Protein AF-A0A3D4CRP2-F1 (afdb_monomer_lite)

Radius of gyration: 40.12 Å; chains: 1; bounding box: 46×83×117 Å

Foldseek 3Di:
DDDDDDPPPPPPPVVPPPPDPPPPDDPPDDDDDVVVVVVVVVVVVVLVVVLVVLVVVLVPDCLVVVLVVLVVLLVVLVVVLPDPVDDPVVSVVSVVVNVVSVVVSVVSVVVNVVVSVVSVVVSVVVVVVD

Sequence (130 aa):
MVIPGQRTCVLTIIACTLCSPLKAGKPALATIDMAKAFDAYHLTTLERKRVRDARETLKEDPRPESLKLLEIELDDLKVRIQNPIREEKQRQEDYRRFLVKHHEYSTLKREHARDNAEKLKLLNESMVVT

Structure (mmCIF, N/CA/C/O backbone):
data_AF-A0A3D4CRP2-F1
#
_entry.id   AF-A0A3D4CRP2-F1
#
loop_
_atom_site.group_PDB
_atom_site.id
_atom_site.type_symbol
_atom_site.label_atom_id
_atom_site.label_alt_id
_atom_site.label_comp_id
_atom_site.label_asym_id
_atom_site.label_entity_id
_atom_site.label_seq_id
_atom_site.pdbx_PDB_ins_code
_atom_site.Cartn_x
_atom_site.Cartn_y
_atom_site.Cartn_z
_atom_site.occupancy
_atom_site.B_iso_or_equiv
_atom_site.auth_seq_id
_atom_site.auth_comp_id
_atom_site.auth_asym_id
_atom_site.auth_atom_id
_atom_site.pdbx_PDB_model_num
ATOM 1 N N . MET A 1 1 ? 10.733 -72.470 -85.046 1.00 35.34 1 MET A N 1
ATOM 2 C CA . MET A 1 1 ? 12.044 -72.652 -84.388 1.00 35.34 1 MET A CA 1
ATOM 3 C C . MET A 1 1 ? 11.989 -71.952 -83.044 1.00 35.34 1 MET A C 1
ATOM 5 O O . MET A 1 1 ? 11.706 -70.764 -83.004 1.00 35.34 1 MET A O 1
ATOM 9 N N . VAL A 1 2 ? 12.145 -72.715 -81.963 1.00 39.47 2 VAL A N 1
ATOM 10 C CA . VAL A 1 2 ? 12.213 -72.218 -80.585 1.00 39.47 2 VAL A CA 1
ATOM 11 C C . VAL A 1 2 ? 13.666 -71.859 -80.298 1.00 39.47 2 VAL A C 1
ATOM 13 O O . VAL A 1 2 ? 14.528 -72.719 -80.452 1.00 39.47 2 VAL A O 1
ATOM 16 N N . ILE A 1 3 ? 13.926 -70.624 -79.865 1.00 40.47 3 ILE A N 1
ATOM 17 C CA . ILE A 1 3 ? 15.131 -70.272 -79.105 1.00 40.47 3 ILE A CA 1
ATOM 18 C C . ILE A 1 3 ? 14.673 -69.439 -77.893 1.00 40.47 3 ILE A C 1
ATOM 20 O O . ILE A 1 3 ? 13.887 -68.507 -78.073 1.00 40.47 3 ILE A O 1
ATOM 24 N N . PRO A 1 4 ? 15.066 -69.818 -76.664 1.00 44.50 4 PRO A N 1
ATOM 25 C CA . PRO A 1 4 ? 14.434 -69.376 -75.430 1.00 44.50 4 PRO A CA 1
ATOM 26 C C . PRO A 1 4 ? 15.206 -68.245 -74.740 1.00 44.50 4 PRO A C 1
ATOM 28 O O . PRO A 1 4 ? 16.411 -68.100 -74.908 1.00 44.50 4 PRO A O 1
ATOM 31 N N . GLY A 1 5 ? 14.515 -67.551 -73.836 1.00 40.91 5 GLY A N 1
ATOM 32 C CA . GLY A 1 5 ? 15.150 -66.970 -72.655 1.00 40.91 5 GLY A CA 1
ATOM 33 C C . GLY A 1 5 ? 15.369 -65.464 -72.691 1.00 40.91 5 GLY A C 1
ATOM 34 O O . GLY A 1 5 ? 16.364 -64.990 -73.209 1.00 40.91 5 GLY A O 1
ATOM 35 N N . GLN A 1 6 ? 14.491 -64.732 -72.006 1.00 42.94 6 GLN A N 1
ATOM 36 C CA . GLN A 1 6 ? 14.904 -63.816 -70.934 1.00 42.94 6 GLN A CA 1
ATOM 37 C C . GLN A 1 6 ? 13.659 -63.280 -70.225 1.00 42.94 6 GLN A C 1
ATOM 39 O O . GLN A 1 6 ? 13.178 -62.168 -70.425 1.00 42.94 6 GLN A O 1
ATOM 44 N N . ARG A 1 7 ? 13.111 -64.140 -69.363 1.00 46.88 7 ARG A N 1
ATOM 45 C CA . ARG A 1 7 ? 12.144 -63.779 -68.323 1.00 46.88 7 ARG A CA 1
ATOM 46 C C . ARG A 1 7 ? 12.853 -62.972 -67.228 1.00 46.88 7 ARG A C 1
ATOM 48 O O . ARG A 1 7 ? 13.033 -63.470 -66.127 1.00 46.88 7 ARG A O 1
ATOM 55 N N . THR A 1 8 ? 13.298 -61.758 -67.531 1.00 47.97 8 THR A N 1
ATOM 56 C CA . THR A 1 8 ? 13.915 -60.852 -66.539 1.00 47.97 8 THR A CA 1
ATOM 57 C C . THR A 1 8 ? 13.599 -59.376 -66.795 1.00 47.97 8 THR A C 1
ATOM 59 O O . THR A 1 8 ? 14.182 -58.506 -66.160 1.00 47.97 8 THR A O 1
ATOM 62 N N . CYS A 1 9 ? 12.653 -59.062 -67.684 1.00 43.69 9 CYS A N 1
ATOM 63 C CA . CYS A 1 9 ? 12.409 -57.681 -68.118 1.00 43.69 9 CYS A CA 1
ATOM 64 C C . CYS A 1 9 ? 11.277 -56.940 -67.373 1.00 43.69 9 CYS A C 1
ATOM 66 O O . CYS A 1 9 ? 10.910 -55.844 -67.773 1.00 43.69 9 CYS A O 1
ATOM 68 N N . VAL A 1 10 ? 10.697 -57.501 -66.302 1.00 47.53 10 VAL A N 1
ATOM 69 C CA . VAL A 1 10 ? 9.487 -56.910 -65.676 1.00 47.53 10 VAL A CA 1
ATOM 70 C C . VAL A 1 10 ? 9.699 -56.417 -64.235 1.00 47.53 10 VAL A C 1
ATOM 72 O O . VAL A 1 10 ? 8.866 -55.688 -63.712 1.00 47.53 10 VAL A O 1
ATOM 75 N N . LEU A 1 11 ? 10.834 -56.712 -63.589 1.00 44.59 11 LEU A N 1
ATOM 76 C CA . LEU A 1 11 ? 11.052 -56.342 -62.177 1.00 44.59 11 LEU A CA 1
ATOM 77 C C . LEU A 1 11 ? 11.887 -55.073 -61.941 1.00 44.59 11 LEU A C 1
ATOM 79 O O . LEU A 1 11 ? 11.980 -54.613 -60.808 1.00 44.59 11 LEU A O 1
ATOM 83 N N . THR A 1 12 ? 12.439 -54.449 -62.980 1.00 44.50 12 THR A N 1
ATOM 84 C CA . THR A 1 12 ? 13.278 -53.239 -62.855 1.00 44.50 12 THR A CA 1
ATOM 85 C C . THR A 1 12 ? 12.549 -51.921 -63.125 1.00 44.50 12 THR A C 1
ATOM 87 O O . THR A 1 12 ? 13.174 -50.868 -63.073 1.00 44.50 12 THR A O 1
ATOM 90 N N . ILE A 1 13 ? 11.235 -51.939 -63.376 1.00 47.81 13 ILE A N 1
ATOM 91 C CA . ILE A 1 13 ? 10.478 -50.721 -63.730 1.00 47.81 13 ILE A CA 1
ATOM 92 C C . ILE A 1 13 ? 9.796 -50.070 -62.506 1.00 47.81 13 ILE A C 1
ATOM 94 O O . ILE A 1 13 ? 9.507 -48.879 -62.525 1.00 47.81 13 ILE A O 1
ATOM 98 N N . ILE A 1 14 ? 9.622 -50.786 -61.387 1.00 50.50 14 ILE A N 1
ATOM 99 C CA . ILE A 1 14 ? 8.889 -50.263 -60.210 1.00 50.50 14 ILE A CA 1
ATOM 100 C C . ILE A 1 14 ? 9.801 -49.521 -59.206 1.00 50.50 14 ILE A C 1
ATOM 102 O O . ILE A 1 14 ? 9.318 -48.792 -58.346 1.00 50.50 14 ILE A O 1
ATOM 106 N N . ALA A 1 15 ? 11.128 -49.601 -59.340 1.00 48.50 15 ALA A N 1
ATOM 107 C CA . ALA A 1 15 ? 12.051 -48.877 -58.453 1.00 48.50 15 ALA A CA 1
ATOM 108 C C . ALA A 1 15 ? 12.329 -47.417 -58.880 1.00 48.50 15 ALA A C 1
ATOM 110 O O . ALA A 1 15 ? 13.032 -46.699 -58.174 1.00 48.50 15 ALA A O 1
ATOM 111 N N . CYS A 1 16 ? 11.792 -46.957 -60.018 1.00 46.78 16 CYS A N 1
ATOM 112 C CA . CYS A 1 16 ? 12.134 -45.652 -60.606 1.00 46.78 16 CYS A CA 1
ATOM 113 C C . CYS A 1 16 ? 11.041 -44.571 -60.509 1.00 46.78 16 CYS A C 1
ATOM 115 O O . CYS A 1 16 ? 11.213 -43.498 -61.078 1.00 46.78 16 CYS A O 1
ATOM 117 N N . THR A 1 17 ? 9.936 -44.791 -59.786 1.00 46.22 17 THR A N 1
ATOM 118 C CA . THR A 1 17 ? 8.824 -43.814 -59.715 1.00 46.22 17 THR A CA 1
ATOM 119 C C . THR A 1 17 ? 8.679 -43.080 -58.378 1.00 46.22 17 THR A C 1
ATOM 121 O O . THR A 1 17 ? 7.699 -42.366 -58.196 1.00 46.22 17 THR A O 1
ATOM 124 N N . LEU A 1 18 ? 9.632 -43.199 -57.444 1.00 47.59 18 LEU A N 1
ATOM 125 C CA . LEU A 1 18 ? 9.565 -42.495 -56.147 1.00 47.59 18 LEU A CA 1
ATOM 126 C C . LEU A 1 18 ? 10.759 -41.587 -55.832 1.00 47.59 18 LEU A C 1
ATOM 128 O O . LEU A 1 18 ? 10.817 -41.022 -54.744 1.00 47.59 18 LEU A O 1
ATOM 132 N N . CYS A 1 19 ? 11.677 -41.370 -56.773 1.00 44.25 19 CYS A N 1
ATOM 133 C CA . CYS A 1 19 ? 12.733 -40.378 -56.588 1.00 44.25 19 CYS A CA 1
ATOM 134 C C . CYS A 1 19 ? 12.375 -39.089 -57.333 1.00 44.25 19 CYS A C 1
ATOM 136 O O . CYS A 1 19 ? 12.976 -38.746 -58.349 1.00 44.25 19 CYS A O 1
ATOM 138 N N . SER A 1 20 ? 11.376 -38.361 -56.829 1.00 51.03 20 SER A N 1
ATOM 139 C CA . SER A 1 20 ? 11.274 -36.936 -57.145 1.00 51.03 20 SER A CA 1
ATOM 140 C C . SER A 1 20 ? 12.588 -36.285 -56.704 1.00 51.03 20 SER A C 1
ATOM 142 O O . SER A 1 20 ? 12.943 -36.424 -55.530 1.00 51.03 20 SER A O 1
ATOM 144 N N . PRO A 1 21 ? 13.336 -35.583 -57.576 1.00 51.88 21 PRO A N 1
ATOM 145 C CA . PRO A 1 21 ? 14.424 -34.758 -57.094 1.00 51.88 21 PRO A CA 1
ATOM 146 C C . PRO A 1 21 ? 13.774 -33.697 -56.213 1.00 51.88 21 PRO A C 1
ATOM 148 O O . PRO A 1 21 ? 13.014 -32.853 -56.696 1.00 51.88 21 PRO A O 1
ATOM 151 N N . LEU A 1 22 ? 14.031 -33.760 -54.907 1.00 49.88 22 LEU A N 1
ATOM 152 C CA . LEU A 1 22 ? 13.774 -32.635 -54.030 1.00 49.88 22 LEU A CA 1
ATOM 153 C C . LEU A 1 22 ? 14.590 -31.490 -54.640 1.00 49.88 22 LEU A C 1
ATOM 155 O O . LEU A 1 22 ? 15.817 -31.478 -54.539 1.00 49.88 22 LEU A O 1
ATOM 159 N N . LYS A 1 23 ? 13.942 -30.576 -55.372 1.00 54.62 23 LYS A N 1
ATOM 160 C CA . LYS A 1 23 ? 14.562 -29.306 -55.743 1.00 54.62 23 LYS A CA 1
ATOM 161 C C . LYS A 1 23 ? 14.919 -28.667 -54.411 1.00 54.62 23 LYS A C 1
ATOM 163 O O . LYS A 1 23 ? 14.047 -28.113 -53.748 1.00 54.62 23 LYS A O 1
ATOM 168 N N . ALA A 1 24 ? 16.177 -28.800 -54.004 1.00 56.25 24 ALA A N 1
ATOM 169 C CA . ALA A 1 24 ? 16.747 -28.021 -52.929 1.00 56.25 24 ALA A CA 1
ATOM 170 C C . ALA A 1 24 ? 16.655 -26.564 -53.389 1.00 56.25 24 ALA A C 1
ATOM 172 O O . ALA A 1 24 ? 17.512 -26.061 -54.116 1.00 56.25 24 ALA A O 1
ATOM 173 N N . GLY A 1 25 ? 15.532 -25.915 -53.065 1.00 63.41 25 GLY A N 1
ATOM 174 C CA . GLY A 1 25 ? 15.415 -24.472 -53.149 1.00 63.41 25 GLY A CA 1
ATOM 175 C C . GLY A 1 25 ? 16.613 -23.897 -52.411 1.00 63.41 25 GLY A C 1
ATOM 176 O O . GLY A 1 25 ? 16.984 -24.416 -51.357 1.00 63.41 25 GLY A O 1
ATOM 177 N N . LYS A 1 26 ? 17.268 -22.897 -53.014 1.00 65.12 26 LYS A N 1
ATOM 178 C CA . LYS A 1 26 ? 18.438 -22.226 -52.433 1.00 65.12 26 LYS A CA 1
ATOM 179 C C . LYS A 1 26 ? 18.174 -22.018 -50.936 1.00 65.12 26 LYS A C 1
ATOM 181 O O . LYS A 1 26 ? 17.103 -21.489 -50.625 1.00 65.12 26 LYS A O 1
ATOM 186 N N . PRO A 1 27 ? 19.067 -22.448 -50.024 1.00 63.91 27 PRO A N 1
ATOM 187 C CA . PRO A 1 27 ? 18.837 -22.231 -48.606 1.00 63.91 27 PRO A CA 1
ATOM 188 C C . PRO A 1 27 ? 18.612 -20.733 -48.407 1.00 63.91 27 PRO A C 1
ATOM 190 O O . PRO A 1 27 ? 19.425 -19.918 -48.850 1.00 63.91 27 PRO A O 1
ATOM 193 N N . ALA A 1 28 ? 17.475 -20.365 -47.819 1.00 66.81 28 ALA A N 1
ATOM 194 C CA . ALA A 1 28 ? 17.200 -18.989 -47.443 1.00 66.81 28 ALA A CA 1
ATOM 195 C C . ALA A 1 28 ? 18.123 -18.647 -46.266 1.00 66.81 28 ALA A C 1
ATOM 197 O O . ALA A 1 28 ? 17.763 -18.804 -45.103 1.00 66.81 28 ALA A O 1
ATOM 198 N N . LEU A 1 29 ? 19.365 -18.279 -46.578 1.00 67.50 29 LEU A N 1
ATOM 199 C CA . LEU A 1 29 ? 20.348 -17.850 -45.596 1.00 67.50 29 LEU A CA 1
ATOM 200 C C . LEU A 1 29 ? 19.993 -16.420 -45.186 1.00 67.50 29 LEU A C 1
ATOM 202 O O . LEU A 1 29 ? 20.225 -15.475 -45.936 1.00 67.50 29 LEU A O 1
ATOM 206 N N . ALA A 1 30 ? 19.396 -16.268 -44.006 1.00 78.75 30 ALA A N 1
ATOM 207 C CA . ALA A 1 30 ? 19.252 -14.966 -43.375 1.00 78.75 30 ALA A CA 1
ATOM 208 C C . ALA A 1 30 ? 20.606 -14.558 -42.775 1.00 78.75 30 ALA A C 1
ATOM 210 O O . ALA A 1 30 ? 21.156 -15.263 -41.930 1.00 78.75 30 ALA A O 1
ATOM 211 N N . THR A 1 31 ? 21.157 -13.427 -43.209 1.00 82.31 31 THR A N 1
ATOM 212 C CA . THR A 1 31 ? 22.320 -12.811 -42.560 1.00 82.31 31 THR A CA 1
ATOM 213 C C . THR A 1 31 ? 21.846 -12.015 -41.351 1.00 82.31 31 THR A C 1
ATOM 215 O O . THR A 1 31 ? 21.087 -11.058 -41.502 1.00 82.31 31 THR A O 1
ATOM 218 N N . ILE A 1 32 ? 22.285 -12.408 -40.156 1.00 82.00 32 ILE A N 1
ATOM 219 C CA . ILE A 1 32 ? 22.038 -11.661 -38.919 1.00 82.00 32 ILE A CA 1
ATOM 220 C C . ILE A 1 32 ? 23.243 -10.757 -38.667 1.00 82.00 32 ILE A C 1
ATOM 222 O O . ILE A 1 32 ? 24.378 -11.231 -38.620 1.00 82.00 32 ILE A O 1
ATOM 226 N N . ASP A 1 33 ? 22.990 -9.463 -38.489 1.00 89.38 33 ASP A N 1
ATOM 227 C CA . ASP A 1 33 ? 23.997 -8.524 -38.004 1.00 89.38 33 ASP A CA 1
ATOM 228 C C . ASP A 1 33 ? 24.190 -8.731 -36.496 1.00 89.38 33 ASP A C 1
ATOM 230 O O . ASP A 1 33 ? 23.340 -8.364 -35.680 1.00 89.38 33 ASP A O 1
ATOM 234 N N . MET A 1 34 ? 25.307 -9.363 -36.136 1.00 88.38 34 MET A N 1
ATOM 235 C CA . MET A 1 34 ? 25.621 -9.703 -34.750 1.00 88.38 34 MET A CA 1
ATOM 236 C C . MET A 1 34 ? 25.883 -8.469 -33.881 1.00 88.38 34 MET A C 1
ATOM 238 O O . MET A 1 34 ? 25.560 -8.508 -32.696 1.00 88.38 34 MET A O 1
ATOM 242 N N . ALA A 1 35 ? 26.412 -7.375 -34.441 1.00 83.62 35 ALA A N 1
ATOM 243 C CA . ALA A 1 35 ? 26.634 -6.142 -33.685 1.00 83.62 35 ALA A CA 1
ATOM 244 C C . ALA A 1 35 ? 25.288 -5.516 -33.309 1.00 83.62 35 ALA A C 1
ATOM 246 O O . ALA A 1 35 ? 25.012 -5.274 -32.135 1.00 83.62 35 ALA A O 1
ATOM 247 N N . LYS A 1 36 ? 24.384 -5.404 -34.288 1.00 84.38 36 LYS A N 1
ATOM 248 C CA . LYS A 1 36 ? 23.025 -4.903 -34.057 1.00 84.38 36 LYS A CA 1
ATOM 249 C C . LYS A 1 36 ? 22.226 -5.789 -33.093 1.00 84.38 36 LYS A C 1
ATOM 251 O O . LYS A 1 36 ? 21.474 -5.275 -32.266 1.00 84.38 36 LYS A O 1
ATOM 256 N N . ALA A 1 37 ? 22.383 -7.111 -33.177 1.00 83.12 37 ALA A N 1
ATOM 257 C CA . ALA A 1 37 ? 21.745 -8.045 -32.250 1.00 83.12 37 ALA A CA 1
ATOM 258 C C . ALA A 1 37 ? 22.286 -7.902 -30.815 1.00 83.12 37 ALA A C 1
ATOM 260 O O . ALA A 1 37 ? 21.510 -7.945 -29.859 1.00 83.12 37 ALA A O 1
ATOM 261 N N . PHE A 1 38 ? 23.597 -7.700 -30.659 1.00 79.56 38 PHE A N 1
ATOM 262 C CA . PHE A 1 38 ? 24.231 -7.487 -29.360 1.00 79.56 38 PHE A CA 1
ATOM 263 C C . PHE A 1 38 ? 23.806 -6.164 -28.715 1.00 79.56 38 PHE A C 1
ATOM 265 O O . PHE A 1 38 ? 23.454 -6.155 -27.533 1.00 79.56 38 PHE A O 1
ATOM 272 N N . ASP A 1 39 ? 23.762 -5.077 -29.489 1.00 78.75 39 ASP A N 1
ATOM 273 C CA . ASP A 1 39 ? 23.308 -3.767 -29.015 1.00 78.75 39 ASP A CA 1
ATOM 274 C C . ASP A 1 39 ? 21.842 -3.822 -28.567 1.00 78.75 39 ASP A C 1
ATOM 276 O O . ASP A 1 39 ? 21.504 -3.379 -27.467 1.00 78.75 39 ASP A O 1
ATOM 280 N N . ALA A 1 40 ? 20.972 -4.460 -29.359 1.00 76.69 40 ALA A N 1
ATOM 281 C CA . ALA A 1 40 ? 19.576 -4.685 -28.985 1.00 76.69 40 ALA A CA 1
ATOM 282 C C . ALA A 1 40 ? 19.448 -5.538 -27.707 1.00 76.69 40 ALA A C 1
ATOM 284 O O . ALA A 1 40 ? 18.626 -5.251 -26.832 1.00 76.69 40 ALA A O 1
ATOM 285 N N . TYR A 1 41 ? 20.281 -6.570 -27.549 1.00 79.31 41 TYR A N 1
ATOM 286 C CA . TYR A 1 41 ? 20.312 -7.383 -26.333 1.00 79.31 41 TYR A CA 1
ATOM 287 C C . TYR A 1 41 ? 20.766 -6.583 -25.098 1.00 79.31 41 TYR A C 1
ATOM 289 O O . TYR A 1 41 ? 20.167 -6.694 -24.026 1.00 79.31 41 TYR A O 1
ATOM 297 N N . HIS A 1 42 ? 21.799 -5.748 -25.223 1.00 73.69 42 HIS A N 1
ATOM 298 C CA . HIS A 1 42 ? 22.279 -4.922 -24.112 1.00 73.69 42 HIS A CA 1
ATOM 299 C C . HIS A 1 42 ? 21.258 -3.862 -23.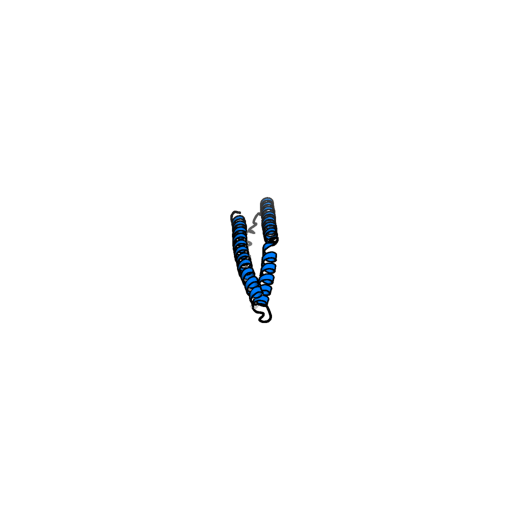705 1.00 73.69 42 HIS A C 1
ATOM 301 O O . HIS A 1 42 ? 20.966 -3.735 -22.515 1.00 73.69 42 HIS A O 1
ATOM 307 N N . LEU A 1 43 ? 20.658 -3.167 -24.676 1.00 73.00 43 LEU A N 1
ATOM 308 C CA . LEU A 1 43 ? 19.580 -2.211 -24.423 1.00 73.00 43 LEU A CA 1
ATOM 309 C C . LEU A 1 43 ? 18.414 -2.891 -23.694 1.00 73.00 43 LEU A C 1
ATOM 311 O O . LEU A 1 43 ? 18.010 -2.439 -22.627 1.00 73.00 43 LEU A O 1
ATOM 315 N N . THR A 1 44 ? 17.948 -4.047 -24.176 1.00 80.00 44 THR A N 1
ATOM 316 C CA . THR A 1 44 ? 16.851 -4.782 -23.518 1.00 80.00 44 THR A CA 1
ATOM 317 C C . THR A 1 44 ? 17.211 -5.280 -22.116 1.00 80.00 44 THR A C 1
ATOM 319 O O . THR A 1 44 ? 16.356 -5.288 -21.230 1.00 80.00 44 THR A O 1
ATOM 322 N N . THR A 1 45 ? 18.463 -5.668 -21.869 1.00 83.38 45 THR A N 1
ATOM 323 C CA . THR A 1 45 ? 18.920 -6.098 -20.537 1.00 83.38 45 THR A CA 1
ATOM 324 C C . THR A 1 45 ? 18.979 -4.925 -19.555 1.00 83.38 45 THR A C 1
ATOM 326 O O . THR A 1 45 ? 18.545 -5.061 -18.408 1.00 83.38 45 THR A O 1
ATOM 329 N N . LEU A 1 46 ? 19.471 -3.765 -20.002 1.00 83.00 46 LEU A N 1
ATOM 330 C CA . LEU A 1 46 ? 19.512 -2.540 -19.204 1.00 83.00 46 LEU A CA 1
ATOM 331 C C . LEU A 1 46 ? 18.105 -2.029 -18.882 1.00 83.00 46 LEU A C 1
ATOM 333 O O . LEU A 1 46 ? 17.839 -1.722 -17.722 1.00 83.00 46 LEU A O 1
ATOM 337 N N . GLU A 1 47 ? 17.189 -2.019 -19.852 1.00 80.94 47 GLU A N 1
ATOM 338 C CA . GLU A 1 47 ? 15.796 -1.624 -19.612 1.00 80.94 47 GLU A CA 1
ATOM 339 C C . GLU A 1 47 ? 15.088 -2.579 -18.645 1.00 80.94 47 GLU A C 1
ATOM 341 O O . GLU A 1 47 ? 14.439 -2.146 -17.693 1.00 80.94 47 GLU A O 1
ATOM 346 N N . ARG A 1 48 ? 15.289 -3.897 -18.787 1.00 81.75 48 ARG A N 1
ATOM 347 C CA . ARG A 1 48 ? 14.762 -4.876 -17.820 1.00 81.75 48 ARG A CA 1
ATOM 348 C C . ARG A 1 48 ? 15.304 -4.649 -16.413 1.00 81.75 48 ARG A C 1
ATOM 350 O O . ARG A 1 48 ? 14.551 -4.786 -15.449 1.00 81.75 48 ARG A O 1
ATOM 357 N N . LYS A 1 49 ? 16.593 -4.314 -16.285 1.00 88.69 49 LYS A N 1
ATOM 358 C CA . LYS A 1 49 ? 17.199 -3.968 -14.996 1.00 88.69 49 LYS A CA 1
ATOM 359 C C . LYS A 1 49 ? 16.558 -2.706 -14.417 1.00 88.69 49 LYS A C 1
ATOM 361 O O . LYS A 1 49 ? 16.101 -2.758 -13.285 1.00 88.69 49 LYS A O 1
ATOM 366 N N . ARG A 1 50 ? 16.427 -1.632 -15.201 1.00 85.44 50 ARG A N 1
ATOM 367 C CA . ARG A 1 50 ? 15.768 -0.382 -14.776 1.00 85.44 50 ARG A CA 1
ATOM 368 C C . ARG A 1 50 ? 14.346 -0.622 -14.277 1.00 85.44 50 ARG A C 1
ATOM 370 O O . ARG A 1 50 ? 13.994 -0.156 -13.200 1.00 85.44 50 ARG A O 1
ATOM 377 N N . VAL A 1 51 ? 13.551 -1.397 -15.015 1.00 84.75 51 VAL A N 1
ATOM 378 C CA . VAL A 1 51 ? 12.179 -1.744 -14.615 1.00 84.75 51 VAL A CA 1
ATOM 379 C C . VAL A 1 51 ? 12.163 -2.570 -13.331 1.00 84.75 51 VAL A C 1
ATOM 381 O O . VAL A 1 51 ? 11.311 -2.346 -12.473 1.00 84.75 51 VAL A O 1
ATOM 384 N N . ARG A 1 52 ? 13.080 -3.532 -13.175 1.00 87.94 52 ARG A N 1
ATOM 385 C CA . ARG A 1 52 ? 13.172 -4.331 -11.947 1.00 87.94 52 ARG A CA 1
ATOM 386 C C . ARG A 1 52 ? 13.528 -3.458 -10.746 1.00 87.94 52 ARG A C 1
ATOM 388 O O . ARG A 1 52 ? 12.807 -3.512 -9.758 1.00 87.94 52 ARG A O 1
ATOM 395 N N . ASP A 1 53 ? 14.562 -2.635 -10.863 1.00 90.50 53 ASP A N 1
ATOM 396 C CA . ASP A 1 53 ? 15.029 -1.758 -9.789 1.00 90.50 53 ASP A CA 1
ATOM 397 C C . ASP A 1 53 ? 13.919 -0.736 -9.421 1.00 90.50 53 ASP A C 1
ATOM 399 O O . ASP A 1 53 ? 13.604 -0.522 -8.250 1.00 90.50 53 ASP A O 1
ATOM 403 N N . ALA A 1 54 ? 13.197 -0.198 -10.414 1.00 85.31 54 ALA A N 1
ATOM 404 C CA . ALA A 1 54 ? 12.022 0.647 -10.186 1.00 85.31 54 ALA A CA 1
ATOM 405 C C . ALA A 1 54 ? 10.868 -0.104 -9.491 1.00 85.31 54 ALA A C 1
ATOM 407 O O . ALA A 1 54 ? 10.183 0.458 -8.645 1.00 85.31 54 ALA A O 1
ATOM 408 N N . ARG A 1 55 ? 10.647 -1.390 -9.784 1.00 86.19 55 ARG A N 1
ATOM 409 C CA . ARG A 1 55 ? 9.651 -2.205 -9.061 1.00 86.19 55 ARG A CA 1
ATOM 410 C C . ARG A 1 55 ? 10.079 -2.544 -7.639 1.00 86.19 55 ARG A C 1
ATOM 412 O O . ARG A 1 55 ? 9.212 -2.708 -6.786 1.00 86.19 55 ARG A O 1
ATOM 419 N N . GLU A 1 56 ? 11.373 -2.688 -7.384 1.00 89.38 56 GLU A N 1
ATOM 420 C CA . GLU A 1 56 ? 11.904 -2.921 -6.039 1.00 89.38 56 GLU A CA 1
ATOM 421 C C . GLU A 1 56 ? 11.703 -1.689 -5.158 1.00 89.38 56 GLU A C 1
ATOM 423 O O . GLU A 1 56 ? 11.122 -1.818 -4.085 1.00 89.38 56 GLU A O 1
ATOM 428 N N . THR A 1 57 ? 11.999 -0.490 -5.664 1.00 85.75 57 THR A N 1
ATOM 429 C CA . THR A 1 57 ? 11.727 0.762 -4.927 1.00 85.75 57 THR A CA 1
ATOM 430 C C . THR A 1 57 ? 10.240 0.976 -4.608 1.00 85.75 57 THR A C 1
ATOM 432 O O . THR A 1 57 ? 9.906 1.567 -3.584 1.00 85.75 57 THR A O 1
ATOM 435 N N . LEU A 1 58 ? 9.313 0.451 -5.423 1.00 83.69 58 LEU A N 1
ATOM 436 C CA . LEU A 1 58 ? 7.877 0.459 -5.092 1.00 83.69 58 LEU A CA 1
ATOM 437 C C . LEU A 1 58 ? 7.515 -0.444 -3.910 1.00 83.69 58 LEU A C 1
ATOM 439 O O . LEU A 1 58 ? 6.521 -0.183 -3.234 1.00 83.69 58 LEU A O 1
ATOM 443 N N . LYS A 1 59 ? 8.289 -1.504 -3.662 1.00 83.56 59 LYS A N 1
ATOM 444 C CA . LYS A 1 59 ? 8.056 -2.435 -2.549 1.00 83.56 59 LYS A CA 1
ATOM 445 C C . LYS A 1 59 ? 8.595 -1.922 -1.218 1.00 83.56 59 LYS A C 1
ATOM 447 O O . LYS A 1 59 ? 8.145 -2.401 -0.186 1.00 83.56 59 LYS A O 1
ATOM 452 N N . GLU A 1 60 ? 9.518 -0.966 -1.239 1.00 87.56 60 GLU A N 1
ATOM 453 C CA . GLU A 1 60 ? 10.139 -0.373 -0.044 1.00 87.56 60 GLU A CA 1
ATOM 454 C C . GLU A 1 60 ? 9.251 0.675 0.655 1.00 87.56 60 GLU A C 1
ATOM 456 O O . GLU A 1 60 ? 9.679 1.340 1.594 1.00 87.56 60 GLU A O 1
ATOM 461 N N . ASP A 1 61 ? 8.004 0.845 0.212 1.00 86.38 61 ASP A N 1
ATOM 462 C CA . ASP A 1 61 ? 7.055 1.766 0.830 1.00 86.38 61 ASP A CA 1
ATOM 463 C C . ASP A 1 61 ? 6.687 1.310 2.263 1.00 86.38 61 ASP A C 1
ATOM 465 O O . ASP A 1 61 ? 6.171 0.203 2.419 1.00 86.38 61 ASP A O 1
ATOM 469 N N . PRO A 1 62 ? 6.883 2.140 3.310 1.00 90.00 62 PRO A N 1
ATOM 470 C CA . PRO A 1 62 ? 6.558 1.782 4.698 1.00 90.00 62 PRO A CA 1
ATOM 471 C C . PRO A 1 62 ? 5.061 1.914 5.037 1.00 90.00 62 PRO A C 1
ATOM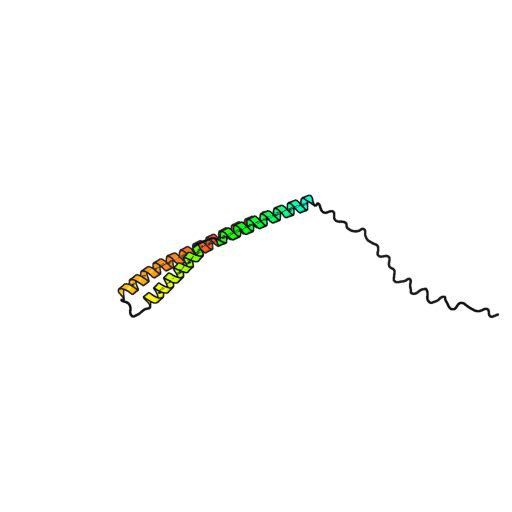 473 O O . PRO A 1 62 ? 4.594 1.453 6.085 1.00 90.00 62 PRO A O 1
ATOM 476 N N . ARG A 1 63 ? 4.264 2.561 4.177 1.00 91.12 63 ARG A N 1
ATOM 477 C CA . ARG A 1 63 ? 2.841 2.840 4.441 1.00 91.12 63 ARG A CA 1
ATOM 478 C C . ARG A 1 63 ? 1.969 1.590 4.632 1.00 91.12 63 ARG A C 1
ATOM 480 O O . ARG A 1 63 ? 1.087 1.647 5.488 1.00 91.12 63 ARG A O 1
ATOM 487 N N . PRO A 1 64 ? 2.180 0.459 3.930 1.00 92.88 64 PRO A N 1
ATOM 488 C CA . PRO A 1 64 ? 1.465 -0.787 4.200 1.00 92.88 64 PRO A CA 1
ATOM 489 C C . PRO A 1 64 ? 1.647 -1.297 5.634 1.00 92.88 64 PRO A C 1
ATOM 491 O O . PRO A 1 64 ? 0.698 -1.818 6.215 1.00 92.88 64 PRO A O 1
ATOM 494 N N . GLU A 1 65 ? 2.833 -1.141 6.226 1.00 93.75 65 GLU A N 1
ATOM 495 C CA . GLU A 1 65 ? 3.073 -1.524 7.623 1.00 93.75 65 GLU A CA 1
ATOM 496 C C . GLU A 1 65 ? 2.328 -0.592 8.577 1.00 93.75 65 GLU A C 1
ATOM 498 O O . GLU A 1 65 ? 1.638 -1.051 9.485 1.00 93.75 65 GLU A O 1
ATOM 503 N N . SER A 1 66 ? 2.372 0.714 8.306 1.00 94.75 66 SER A N 1
ATOM 504 C CA . SER A 1 66 ? 1.623 1.713 9.079 1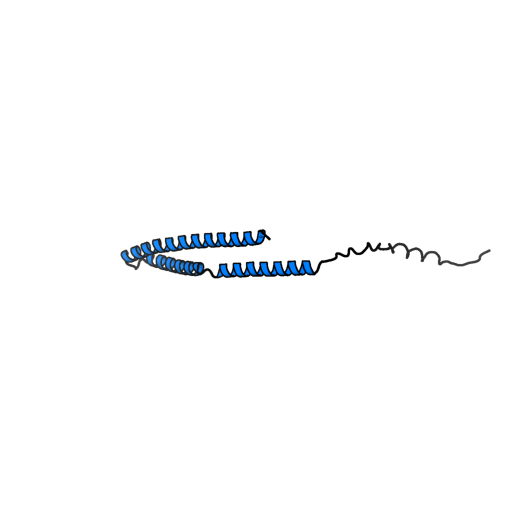.00 94.75 66 SER A CA 1
ATOM 505 C C . SER A 1 66 ? 0.108 1.478 9.018 1.00 94.75 66 SER A C 1
ATOM 507 O O . SER A 1 66 ? -0.576 1.593 10.032 1.00 94.75 66 SER A O 1
ATOM 509 N N . LEU A 1 67 ? -0.424 1.087 7.854 1.00 96.50 67 LEU A N 1
ATOM 510 C CA . LEU A 1 67 ? -1.833 0.719 7.690 1.00 96.50 67 LEU A CA 1
ATOM 511 C C . LEU A 1 67 ? -2.213 -0.512 8.520 1.00 96.50 67 LEU A C 1
ATOM 513 O O . LEU A 1 67 ? -3.276 -0.502 9.133 1.00 96.50 67 LEU A O 1
ATOM 517 N N . LYS A 1 68 ? -1.350 -1.534 8.580 1.00 96.69 68 LYS A N 1
ATOM 518 C CA . LYS A 1 68 ? -1.573 -2.717 9.429 1.00 96.69 68 LYS A CA 1
ATOM 519 C C . LYS A 1 68 ? -1.584 -2.356 10.913 1.00 96.69 68 LYS A C 1
ATOM 521 O O . LYS A 1 68 ? -2.432 -2.843 11.651 1.00 96.69 68 LYS A O 1
ATOM 526 N N . LEU A 1 69 ? -0.669 -1.493 11.355 1.00 97.00 69 LEU A N 1
ATOM 527 C CA . LEU A 1 69 ? -0.635 -1.031 12.747 1.00 97.00 69 LEU A CA 1
ATOM 528 C C . LEU A 1 69 ? -1.897 -0.237 13.113 1.00 97.00 69 LEU A C 1
ATOM 530 O O . LEU A 1 69 ? -2.469 -0.455 14.179 1.00 97.00 69 LEU A O 1
ATOM 534 N N . LEU A 1 70 ? -2.360 0.639 12.217 1.00 97.00 70 LEU A N 1
ATOM 535 C CA . LEU A 1 70 ? -3.615 1.374 12.394 1.00 97.00 70 LEU A CA 1
ATOM 536 C C . LEU A 1 70 ? -4.833 0.444 12.434 1.00 97.00 70 LEU A C 1
ATOM 538 O O . LEU A 1 70 ? -5.749 0.681 13.214 1.00 97.00 70 LEU A O 1
ATOM 542 N N . GLU A 1 71 ? -4.852 -0.608 11.616 1.00 97.44 71 GLU A N 1
ATOM 543 C CA . GLU A 1 71 ? -5.920 -1.613 11.617 1.00 97.44 71 GLU A CA 1
ATOM 544 C C . GLU A 1 71 ? -5.998 -2.349 12.962 1.00 97.44 71 GLU A C 1
ATOM 546 O O . GLU A 1 71 ? -7.075 -2.427 13.550 1.00 97.44 71 GLU A O 1
ATOM 551 N N . ILE A 1 72 ? -4.851 -2.762 13.513 1.00 98.06 72 ILE A N 1
ATOM 552 C CA . ILE A 1 72 ? -4.771 -3.359 14.855 1.00 98.06 72 ILE A CA 1
ATOM 553 C C . ILE A 1 72 ? -5.276 -2.375 15.924 1.00 98.06 72 ILE A C 1
ATOM 555 O O . ILE A 1 72 ? -6.085 -2.747 16.773 1.00 98.06 72 ILE A O 1
ATOM 559 N N . GLU A 1 73 ? -4.852 -1.105 15.879 1.00 97.31 73 GLU A N 1
ATOM 560 C CA . GLU A 1 73 ? -5.308 -0.095 16.847 1.00 97.31 73 GLU A CA 1
ATOM 561 C C . GLU A 1 73 ? -6.831 0.122 16.777 1.00 97.31 73 GLU A C 1
ATOM 563 O O . GLU A 1 73 ? -7.490 0.280 17.811 1.00 97.31 73 GLU A O 1
ATOM 568 N N . LEU A 1 74 ? -7.402 0.117 15.570 1.00 98.06 74 LEU A N 1
ATOM 569 C CA . LEU A 1 74 ? -8.841 0.254 15.356 1.00 98.06 74 LEU A CA 1
ATOM 570 C C . LEU A 1 74 ? -9.625 -0.934 15.907 1.00 98.06 74 LEU A C 1
ATOM 572 O O . LEU A 1 74 ? -10.657 -0.721 16.551 1.00 98.06 74 LEU A O 1
ATOM 576 N N . ASP A 1 75 ? -9.139 -2.154 15.696 1.00 97.75 75 ASP A N 1
ATOM 577 C CA . ASP A 1 75 ? -9.760 -3.361 16.236 1.00 97.75 75 ASP A CA 1
ATOM 578 C C . ASP A 1 75 ? -9.710 -3.374 17.770 1.00 97.75 75 ASP A C 1
ATOM 580 O O . ASP A 1 75 ? -10.736 -3.600 18.419 1.00 97.75 75 ASP A O 1
ATOM 584 N N . ASP A 1 76 ? -8.577 -3.003 18.367 1.00 97.50 76 ASP A N 1
ATOM 585 C CA . ASP A 1 76 ? -8.444 -2.868 19.821 1.00 97.50 76 ASP A CA 1
ATOM 586 C C . ASP A 1 76 ? -9.411 -1.822 20.395 1.00 97.50 76 ASP A C 1
ATOM 588 O O . ASP A 1 76 ? -10.048 -2.033 21.434 1.00 97.50 76 ASP A O 1
ATOM 592 N N . LEU A 1 77 ? -9.536 -0.661 19.741 1.00 96.94 77 LEU A N 1
ATOM 593 C CA . LEU A 1 77 ? -10.496 0.372 20.138 1.00 96.94 77 LEU A CA 1
ATOM 594 C C . LEU A 1 77 ? -11.933 -0.135 20.018 1.00 96.94 77 LEU A C 1
ATOM 596 O O . LEU A 1 77 ? -12.728 0.068 20.934 1.00 96.94 77 LEU A O 1
ATOM 600 N N . LYS A 1 78 ? -12.263 -0.851 18.944 1.00 96.69 78 LYS A N 1
ATOM 601 C CA . LYS A 1 78 ? -13.591 -1.435 18.738 1.00 96.69 78 LYS A CA 1
ATOM 602 C C . LYS A 1 78 ? -13.955 -2.428 19.843 1.00 96.69 78 LYS A C 1
ATOM 604 O O . LYS A 1 78 ? -15.060 -2.347 20.380 1.00 96.69 78 LYS A O 1
ATOM 609 N N . VAL A 1 79 ? -13.028 -3.304 20.234 1.00 97.06 79 VAL A N 1
ATOM 610 C CA . VAL A 1 79 ? -13.212 -4.233 21.364 1.00 97.06 79 VAL A CA 1
ATOM 611 C C . VAL A 1 79 ? -13.434 -3.463 22.668 1.00 97.06 79 VAL A C 1
ATOM 613 O O . VAL A 1 79 ? -14.357 -3.764 23.427 1.00 97.06 79 VAL A O 1
ATOM 616 N N . ARG A 1 80 ? -12.630 -2.425 22.917 1.00 94.62 80 ARG A N 1
ATOM 617 C CA . ARG A 1 80 ? -12.735 -1.572 24.110 1.00 94.62 80 ARG A CA 1
ATOM 618 C C . ARG A 1 80 ? -14.070 -0.833 24.216 1.00 94.62 80 ARG A C 1
ATOM 620 O O . ARG A 1 80 ? -14.620 -0.767 25.314 1.00 94.62 80 ARG A O 1
ATOM 627 N N . ILE A 1 81 ? -14.594 -0.327 23.101 1.00 95.88 81 ILE A N 1
ATOM 628 C CA . ILE A 1 81 ? -15.887 0.373 23.022 1.00 95.88 81 ILE A CA 1
ATOM 629 C C . ILE A 1 81 ? -17.050 -0.586 23.297 1.00 95.88 81 ILE A C 1
ATOM 631 O O . ILE A 1 81 ? -18.020 -0.213 23.954 1.00 95.88 81 ILE A O 1
ATOM 635 N N . GLN A 1 82 ? -16.961 -1.826 22.812 1.00 94.94 82 GLN A N 1
ATOM 636 C CA . GLN A 1 82 ? -18.021 -2.824 22.969 1.00 94.94 82 GLN A CA 1
ATOM 637 C C . GLN A 1 82 ? -18.032 -3.491 24.349 1.00 94.94 82 GLN A C 1
ATOM 639 O O . GLN A 1 82 ? -19.001 -4.170 24.678 1.00 94.94 82 GLN A O 1
ATOM 644 N N . ASN A 1 83 ? -16.989 -3.307 25.163 1.00 93.88 83 ASN A N 1
ATOM 645 C CA . ASN A 1 83 ? -16.879 -3.949 26.467 1.00 93.88 83 ASN A CA 1
ATOM 646 C C . ASN A 1 83 ? -17.829 -3.304 27.504 1.00 93.88 83 ASN A C 1
ATOM 648 O O . ASN A 1 83 ? -17.554 -2.193 27.965 1.00 93.88 83 ASN A O 1
ATOM 652 N N . PRO A 1 8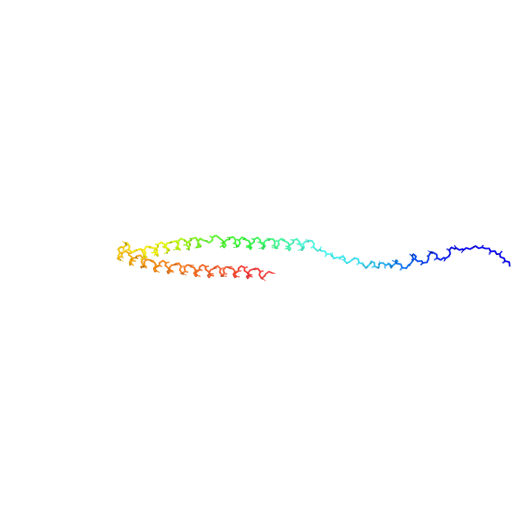4 ? -18.897 -3.997 27.947 1.00 88.94 84 PRO A N 1
ATOM 653 C CA . PRO A 1 84 ? -19.894 -3.426 28.853 1.00 88.94 84 PRO A CA 1
ATOM 654 C C . PRO A 1 84 ? -19.388 -3.247 30.293 1.00 88.94 84 PRO A C 1
ATOM 656 O O . PRO A 1 84 ? -20.021 -2.546 31.074 1.00 88.94 84 PRO A O 1
ATOM 659 N N . ILE A 1 85 ? -18.255 -3.863 30.654 1.00 93.94 85 ILE A N 1
ATOM 660 C CA . ILE A 1 85 ? -17.650 -3.762 31.993 1.00 93.94 85 ILE A CA 1
ATOM 661 C C . ILE A 1 85 ? -16.975 -2.392 32.181 1.00 93.94 85 ILE A C 1
ATOM 663 O O . ILE A 1 85 ? -16.756 -1.948 33.307 1.00 93.94 85 ILE A O 1
ATOM 667 N N . ARG A 1 86 ? -16.635 -1.698 31.086 1.00 90.38 86 ARG A N 1
ATOM 668 C CA . ARG A 1 86 ? -15.928 -0.415 31.139 1.00 90.38 86 ARG A CA 1
ATOM 669 C C . ARG A 1 86 ? -16.875 0.752 31.374 1.00 90.38 86 ARG A C 1
ATOM 671 O O . ARG A 1 86 ? -17.998 0.801 30.868 1.00 90.38 86 ARG A O 1
ATOM 678 N N . GLU A 1 87 ? -16.352 1.741 32.088 1.00 94.88 87 GLU A N 1
ATOM 679 C CA . GLU A 1 87 ? -17.039 2.994 32.363 1.00 94.88 87 GLU A CA 1
ATOM 680 C C . GLU A 1 87 ? -17.486 3.686 31.064 1.00 94.88 87 GLU A C 1
ATOM 682 O O . GLU A 1 87 ? -16.738 3.762 30.088 1.00 94.88 87 GLU A O 1
ATOM 687 N N . GLU A 1 88 ? -18.710 4.219 31.059 1.00 93.38 88 GLU A N 1
ATOM 688 C CA . GLU A 1 88 ? -19.311 4.892 29.898 1.00 93.38 88 GLU A CA 1
ATOM 689 C C . GLU A 1 88 ? -18.430 6.032 29.369 1.00 93.38 88 GLU A C 1
ATOM 691 O O . GLU A 1 88 ? -18.212 6.144 28.165 1.00 93.38 88 GLU A O 1
ATOM 696 N N . LYS A 1 89 ? -17.847 6.835 30.265 1.00 95.31 89 LYS A N 1
ATOM 697 C CA . LYS A 1 89 ? -16.958 7.938 29.886 1.00 95.31 89 LYS A CA 1
ATOM 698 C C . LYS A 1 89 ? -15.729 7.449 29.110 1.00 95.31 89 LYS A C 1
ATOM 700 O O . LYS A 1 89 ? -15.394 8.023 28.077 1.00 95.31 89 LYS A O 1
ATOM 705 N N . GLN A 1 90 ? -15.107 6.357 29.557 1.00 95.12 90 GLN A N 1
ATOM 706 C CA . GLN A 1 90 ? -13.957 5.758 28.872 1.00 95.12 90 GLN A CA 1
ATOM 707 C C . GLN A 1 90 ? -14.354 5.206 27.500 1.00 95.12 90 GLN A C 1
ATOM 709 O O . GLN A 1 90 ? -13.629 5.397 26.528 1.00 95.12 90 GLN A O 1
ATOM 714 N N . ARG A 1 91 ? -15.534 4.582 27.388 1.00 95.06 91 ARG A N 1
ATOM 715 C CA . ARG A 1 91 ? -16.057 4.108 26.096 1.00 95.06 91 ARG A CA 1
ATOM 716 C C . ARG A 1 91 ? -16.312 5.256 25.118 1.00 95.06 91 ARG A C 1
ATOM 718 O O . ARG A 1 91 ? -16.016 5.116 23.934 1.00 95.06 91 ARG A O 1
ATOM 725 N N . GLN A 1 92 ? -16.803 6.401 25.595 1.00 95.94 92 GLN A N 1
ATOM 726 C C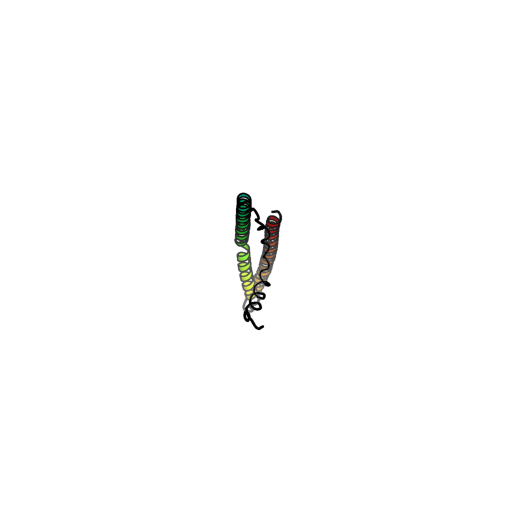A . GLN A 1 92 ? -16.970 7.599 24.766 1.00 95.94 92 GLN A CA 1
ATOM 727 C C . GLN A 1 92 ? -15.630 8.188 24.307 1.00 95.94 92 GLN A C 1
ATOM 729 O O . GLN A 1 92 ? -15.515 8.626 23.162 1.00 95.94 92 GLN A O 1
ATOM 734 N N . GLU A 1 93 ? -14.613 8.194 25.170 1.00 96.81 93 GLU A N 1
ATOM 735 C CA . GLU A 1 93 ? -13.253 8.615 24.813 1.00 96.81 93 GLU A CA 1
ATOM 736 C C . GLU A 1 93 ? -12.629 7.679 23.768 1.00 96.81 93 GLU A C 1
ATOM 738 O O . GLU A 1 93 ? -12.129 8.150 22.743 1.00 96.81 93 GLU A O 1
ATOM 743 N N . ASP A 1 94 ? -12.748 6.363 23.960 1.00 97.38 94 ASP A N 1
ATOM 744 C CA . ASP A 1 94 ? -12.287 5.365 22.992 1.00 97.38 94 ASP A CA 1
ATOM 745 C C . ASP A 1 94 ? -13.024 5.489 21.653 1.00 97.38 94 ASP A C 1
ATOM 747 O O . ASP A 1 94 ? -12.401 5.387 20.597 1.00 97.38 94 ASP A O 1
ATOM 751 N N . TYR A 1 95 ? -14.328 5.782 21.671 1.00 97.19 95 TYR A N 1
ATOM 752 C CA . TYR A 1 95 ? -15.108 6.026 20.457 1.00 97.19 95 TYR A CA 1
ATOM 753 C C . TYR A 1 95 ? -14.633 7.272 19.702 1.00 97.19 95 TYR A C 1
ATOM 755 O O . TYR A 1 95 ? -14.455 7.231 18.485 1.00 97.19 95 TYR A O 1
ATOM 763 N N . ARG A 1 96 ? -14.351 8.376 20.404 1.00 97.75 96 ARG A N 1
ATOM 764 C CA . ARG A 1 96 ? -13.775 9.580 19.777 1.00 97.75 96 ARG A CA 1
ATOM 765 C C . ARG A 1 96 ? -12.419 9.278 19.150 1.00 97.75 96 ARG A C 1
ATOM 767 O O . ARG A 1 96 ? -12.175 9.673 18.011 1.00 97.75 96 ARG A O 1
ATOM 774 N N . ARG A 1 97 ? -11.558 8.544 19.861 1.00 97.69 97 ARG A N 1
ATOM 775 C CA . ARG A 1 97 ? -10.254 8.121 19.337 1.00 97.69 97 ARG A CA 1
ATOM 776 C C . ARG A 1 97 ? -10.408 7.219 18.114 1.00 97.69 97 ARG A C 1
ATOM 778 O O . ARG A 1 97 ? -9.702 7.423 17.132 1.00 97.69 97 ARG A O 1
ATOM 785 N N . PHE A 1 98 ? -11.360 6.289 18.138 1.00 98.06 98 PHE A N 1
ATOM 786 C CA . PHE A 1 98 ? -11.680 5.430 17.000 1.00 98.06 98 PHE A CA 1
ATOM 787 C C . PHE A 1 98 ? -12.057 6.245 15.761 1.00 98.06 98 PHE A C 1
ATOM 789 O O . PHE A 1 98 ? -11.527 5.979 14.689 1.00 98.06 98 PHE A O 1
ATOM 796 N N . LEU A 1 99 ? -12.905 7.271 15.890 1.00 97.81 99 LEU A N 1
ATOM 797 C CA . LEU A 1 99 ? -13.288 8.121 14.754 1.00 97.81 99 LEU A CA 1
ATOM 798 C C . LEU A 1 99 ? -12.082 8.825 14.119 1.00 97.81 99 LEU A C 1
ATOM 800 O O . LEU A 1 99 ? -11.954 8.839 12.893 1.00 97.81 99 LEU A O 1
ATOM 804 N N . VAL A 1 100 ? -11.185 9.371 14.945 1.00 98.06 100 VAL A N 1
ATOM 805 C CA . VAL A 1 100 ? -9.958 10.032 14.476 1.00 98.06 100 VAL A CA 1
ATOM 806 C C . VAL A 1 100 ? -9.048 9.029 13.767 1.00 98.06 100 VAL A C 1
ATOM 808 O O . VAL A 1 100 ? -8.677 9.243 12.614 1.00 98.06 100 VAL A O 1
ATOM 811 N N . LYS A 1 101 ? -8.763 7.886 14.403 1.00 97.62 101 LYS A N 1
ATOM 812 C CA . LYS A 1 101 ? -7.914 6.832 13.827 1.00 97.62 101 LYS A CA 1
ATOM 813 C C . LYS A 1 101 ? -8.493 6.224 12.557 1.00 97.62 101 LYS A C 1
ATOM 815 O O . LYS A 1 101 ? -7.758 5.927 11.619 1.00 97.62 101 LYS A O 1
ATOM 820 N N . HIS A 1 102 ? -9.811 6.093 12.483 1.00 97.88 102 HIS A N 1
ATOM 821 C CA . HIS A 1 102 ? -10.479 5.574 11.301 1.00 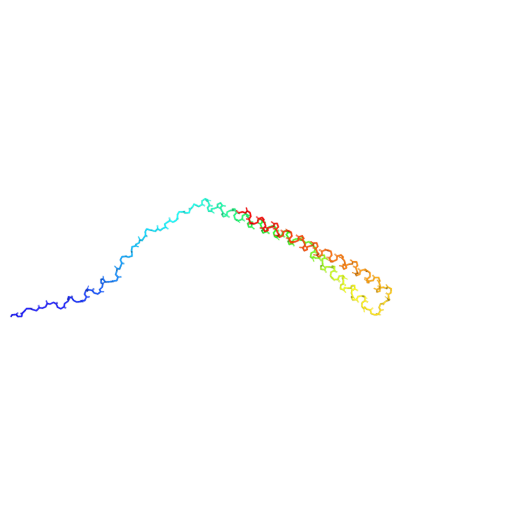97.88 102 HIS A CA 1
ATOM 822 C C . HIS A 1 102 ? -10.336 6.553 10.133 1.00 97.88 102 HIS A C 1
ATOM 824 O O . HIS A 1 102 ? -10.101 6.139 8.995 1.00 97.88 102 HIS A O 1
ATOM 830 N N . HIS A 1 103 ? -10.433 7.857 10.406 1.00 97.81 103 HIS A N 1
ATOM 831 C CA . HIS A 1 103 ? -10.167 8.873 9.399 1.00 97.81 103 HIS A CA 1
ATOM 832 C C . HIS A 1 103 ? -8.714 8.812 8.908 1.00 97.81 103 HIS A C 1
ATOM 834 O O . HIS A 1 103 ? -8.512 8.716 7.697 1.00 97.81 103 HIS A O 1
ATOM 840 N N . GLU A 1 104 ? -7.734 8.766 9.819 1.00 96.56 104 GLU A N 1
ATOM 841 C CA . GLU A 1 104 ? -6.305 8.609 9.494 1.00 96.56 104 GLU A CA 1
ATOM 842 C C . GLU A 1 104 ? -6.058 7.392 8.589 1.00 96.56 104 GLU A C 1
ATOM 844 O O . GLU A 1 104 ? -5.488 7.532 7.505 1.00 96.56 104 GLU A O 1
ATOM 849 N N . TYR A 1 105 ? -6.567 6.218 8.977 1.00 97.81 105 TYR A N 1
ATOM 850 C CA . TYR A 1 105 ? -6.479 4.992 8.180 1.00 97.81 105 TYR A CA 1
ATOM 851 C C . TYR A 1 105 ? -7.086 5.177 6.785 1.00 97.81 105 TYR A C 1
ATOM 853 O O . TYR A 1 105 ? -6.472 4.833 5.773 1.00 97.81 105 TYR A O 1
ATOM 861 N N . SER A 1 106 ? -8.295 5.742 6.712 1.00 97.19 106 SER A N 1
ATOM 862 C CA . SER A 1 106 ? -9.007 5.913 5.445 1.00 97.19 106 SER A CA 1
ATOM 863 C C . SER A 1 106 ? -8.278 6.855 4.485 1.00 97.19 106 SER A C 1
ATOM 865 O O . SER A 1 106 ? -8.252 6.603 3.278 1.00 97.19 106 SER A O 1
ATOM 867 N N . THR A 1 107 ? -7.665 7.912 5.016 1.00 97.31 107 THR A N 1
ATOM 868 C CA . THR A 1 107 ? -6.902 8.893 4.248 1.00 97.31 107 THR A CA 1
ATOM 869 C C . THR A 1 107 ? -5.607 8.270 3.748 1.00 97.31 107 THR A C 1
ATOM 871 O O . THR A 1 107 ? -5.399 8.222 2.535 1.00 97.31 107 THR A O 1
ATOM 874 N N . LEU A 1 108 ? -4.820 7.658 4.640 1.00 96.50 108 LEU A N 1
ATOM 875 C CA . LEU A 1 108 ? -3.559 7.010 4.279 1.00 96.50 108 LEU A CA 1
ATOM 876 C C . LEU A 1 108 ? -3.763 5.899 3.240 1.00 96.50 108 LEU A C 1
ATOM 878 O O . LEU A 1 108 ? -2.996 5.780 2.286 1.00 96.50 108 LEU A O 1
ATOM 882 N N . LYS A 1 109 ? -4.834 5.108 3.374 1.00 97.19 109 LYS A N 1
ATOM 883 C CA . LYS A 1 109 ? -5.177 4.048 2.416 1.00 97.19 109 LYS A CA 1
ATOM 884 C C . LYS A 1 109 ? -5.476 4.607 1.027 1.00 97.19 109 LYS A C 1
ATOM 886 O O . LYS A 1 109 ? -5.056 4.025 0.028 1.00 97.19 109 LYS A O 1
ATOM 891 N N . ARG A 1 110 ? -6.205 5.725 0.951 1.00 97.19 110 ARG A N 1
ATOM 892 C CA . ARG A 1 110 ? -6.525 6.393 -0.320 1.00 97.19 110 ARG A CA 1
ATOM 893 C C . ARG A 1 110 ? -5.282 6.991 -0.960 1.00 97.19 110 ARG A C 1
ATOM 895 O O . ARG A 1 110 ? -5.109 6.826 -2.161 1.00 97.19 110 ARG A O 1
ATOM 902 N N . GLU A 1 111 ? -4.446 7.667 -0.182 1.00 95.38 111 GLU A N 1
ATOM 903 C CA . GLU A 1 111 ? -3.187 8.248 -0.656 1.00 95.38 111 GLU A CA 1
ATOM 904 C C . GLU A 1 111 ? -2.250 7.163 -1.175 1.00 95.38 111 GLU A C 1
ATOM 906 O O . GLU A 1 111 ? -1.828 7.216 -2.323 1.00 95.38 111 GLU A O 1
ATOM 911 N N . HIS A 1 112 ? -2.026 6.104 -0.394 1.00 94.69 112 HIS A N 1
ATOM 912 C CA . HIS A 1 112 ? -1.193 4.984 -0.820 1.00 94.69 112 HIS A CA 1
ATOM 913 C C . HIS A 1 112 ? -1.705 4.335 -2.117 1.00 94.69 112 HIS A C 1
ATOM 915 O O . HIS A 1 112 ? -0.917 4.058 -3.019 1.00 94.69 112 HIS A O 1
ATOM 921 N N . ALA A 1 113 ? -3.022 4.137 -2.252 1.00 94.25 113 ALA A N 1
ATOM 922 C CA . ALA A 1 113 ? -3.605 3.583 -3.472 1.00 94.25 113 ALA A CA 1
ATOM 923 C C . ALA A 1 113 ? -3.418 4.499 -4.695 1.00 94.25 113 ALA A C 1
ATOM 925 O O . ALA A 1 113 ? -3.097 4.000 -5.775 1.00 94.25 113 ALA A O 1
ATOM 926 N N . ARG A 1 114 ? -3.600 5.818 -4.534 1.00 95.69 114 ARG A N 1
ATOM 927 C CA . ARG A 1 114 ? -3.380 6.798 -5.612 1.00 95.69 114 ARG A CA 1
ATOM 928 C C . ARG A 1 114 ? -1.918 6.837 -6.025 1.00 95.69 114 ARG A C 1
ATOM 930 O O . ARG A 1 114 ? -1.626 6.637 -7.197 1.00 95.69 114 ARG A O 1
ATOM 937 N N . ASP A 1 115 ? -1.015 6.986 -5.065 1.00 93.06 115 ASP A N 1
ATOM 938 C CA . ASP A 1 115 ? 0.419 7.050 -5.325 1.00 93.06 115 ASP A CA 1
ATOM 939 C C . ASP A 1 115 ? 0.921 5.779 -6.007 1.00 93.06 115 ASP A C 1
ATOM 941 O O . ASP A 1 115 ? 1.715 5.838 -6.941 1.00 93.06 115 ASP A O 1
ATOM 945 N N . ASN A 1 116 ? 0.458 4.608 -5.561 1.00 92.31 116 ASN A N 1
ATOM 946 C CA . ASN A 1 116 ? 0.832 3.351 -6.194 1.00 92.31 116 ASN A CA 1
ATOM 947 C C . ASN A 1 116 ? 0.311 3.276 -7.639 1.00 92.31 116 ASN A C 1
ATOM 949 O O . ASN A 1 116 ? 1.046 2.877 -8.540 1.00 92.31 116 ASN A O 1
ATOM 953 N N . ALA A 1 117 ? -0.931 3.704 -7.885 1.00 93.12 117 ALA A N 1
ATOM 954 C CA . ALA A 1 117 ? -1.494 3.750 -9.232 1.00 93.12 117 ALA A CA 1
ATOM 955 C C . ALA A 1 117 ? -0.729 4.721 -10.150 1.00 93.12 117 ALA A C 1
ATOM 957 O O . ALA A 1 117 ? -0.435 4.372 -11.292 1.00 93.12 117 ALA A O 1
ATOM 958 N N . GLU A 1 118 ? -0.361 5.904 -9.654 1.00 93.19 118 GLU A N 1
ATOM 959 C CA . GLU A 1 118 ? 0.428 6.893 -10.396 1.00 93.19 118 GLU A CA 1
ATOM 960 C C . GLU A 1 118 ? 1.825 6.369 -10.726 1.00 93.19 118 GLU A C 1
ATOM 962 O O . GLU A 1 118 ? 2.250 6.421 -11.881 1.00 93.19 118 GLU A O 1
ATOM 967 N N . LYS A 1 119 ? 2.519 5.782 -9.747 1.00 90.19 119 LYS A N 1
ATOM 968 C CA . LYS A 1 119 ? 3.848 5.207 -9.972 1.00 90.19 119 LYS A CA 1
ATOM 969 C C . LYS A 1 119 ? 3.814 4.040 -10.962 1.00 90.19 119 LYS A C 1
ATOM 971 O O . LYS A 1 119 ? 4.685 3.947 -11.825 1.00 90.19 119 LYS A O 1
ATOM 976 N N . LEU A 1 120 ? 2.802 3.173 -10.885 1.00 90.12 120 LEU A N 1
ATOM 977 C CA . LEU A 1 120 ? 2.616 2.087 -11.853 1.00 90.12 120 LEU A CA 1
ATOM 978 C C . LEU A 1 120 ? 2.303 2.615 -13.254 1.00 90.12 120 LEU A C 1
ATOM 980 O O . LEU A 1 120 ? 2.808 2.071 -14.234 1.00 90.12 120 LEU A O 1
ATOM 984 N N . LYS A 1 121 ? 1.498 3.677 -13.358 1.00 91.88 121 LYS A N 1
ATOM 985 C CA . LYS A 1 121 ? 1.215 4.338 -14.633 1.00 91.88 121 LYS A CA 1
ATOM 986 C C . LYS A 1 121 ? 2.498 4.884 -15.261 1.00 91.88 121 LYS A C 1
ATOM 988 O O . LYS A 1 121 ? 2.772 4.549 -16.408 1.00 91.88 121 LYS A O 1
ATOM 993 N N . LEU A 1 122 ? 3.304 5.627 -14.502 1.00 88.00 122 LEU A N 1
ATOM 994 C CA . LEU A 1 122 ? 4.583 6.171 -14.972 1.00 88.00 122 LEU A CA 1
ATOM 995 C C . LEU A 1 122 ? 5.545 5.065 -15.424 1.00 88.00 122 LEU A C 1
ATOM 997 O O . LEU A 1 122 ? 6.151 5.175 -16.487 1.00 88.00 122 LEU A O 1
ATOM 1001 N N . LEU A 1 123 ? 5.642 3.973 -14.658 1.00 86.69 123 LEU A N 1
ATOM 1002 C CA . LEU A 1 123 ? 6.470 2.822 -15.023 1.00 86.69 123 LEU A CA 1
ATOM 1003 C C . LEU A 1 123 ? 5.986 2.148 -16.317 1.00 86.69 123 LEU A C 1
ATOM 1005 O O . LEU A 1 123 ? 6.791 1.696 -17.126 1.00 86.69 123 LEU A O 1
ATOM 1009 N N . ASN A 1 124 ? 4.673 2.057 -16.521 1.00 86.81 124 ASN A N 1
ATOM 1010 C CA . ASN A 1 124 ? 4.112 1.482 -17.740 1.00 86.81 124 ASN A CA 1
ATOM 1011 C C . ASN A 1 124 ? 4.332 2.395 -18.948 1.00 86.81 124 ASN A C 1
ATOM 1013 O O . ASN A 1 124 ? 4.740 1.910 -19.999 1.00 86.81 124 ASN A O 1
ATOM 1017 N N . GLU A 1 125 ? 4.125 3.702 -18.799 1.00 86.00 125 GLU A N 1
ATOM 1018 C CA . GLU A 1 125 ? 4.405 4.685 -19.849 1.00 86.00 125 GLU A CA 1
ATOM 1019 C C . GLU A 1 125 ? 5.888 4.668 -20.243 1.00 86.00 125 GLU A C 1
ATOM 1021 O O . GLU A 1 125 ? 6.198 4.647 -21.434 1.00 86.00 125 GLU A O 1
ATOM 1026 N N . SER A 1 126 ? 6.808 4.548 -19.276 1.00 76.88 126 SER A N 1
ATOM 1027 C CA . SER A 1 126 ? 8.242 4.443 -19.572 1.00 76.88 126 SER A CA 1
ATOM 1028 C C . SER A 1 126 ? 8.628 3.166 -20.328 1.00 76.88 126 SER A C 1
ATOM 1030 O O . SER A 1 126 ? 9.671 3.142 -20.968 1.00 76.88 126 SER A O 1
ATOM 1032 N N . MET A 1 127 ? 7.808 2.110 -20.271 1.00 72.25 127 MET A N 1
ATOM 1033 C CA . MET A 1 127 ? 8.032 0.863 -21.019 1.00 72.25 127 MET A CA 1
ATOM 1034 C C . MET A 1 127 ? 7.459 0.882 -22.445 1.00 72.25 127 MET A C 1
ATOM 1036 O O . MET A 1 127 ? 7.829 0.028 -23.243 1.00 72.25 127 MET A O 1
ATOM 1040 N N . VAL A 1 128 ? 6.527 1.789 -22.765 1.00 67.94 128 VAL A N 1
ATOM 1041 C CA . VAL A 1 128 ? 5.847 1.839 -24.079 1.00 67.94 128 VAL A CA 1
ATOM 1042 C C . VAL A 1 128 ? 6.555 2.782 -25.061 1.00 67.94 128 VAL A C 1
ATOM 1044 O O . VAL A 1 128 ? 6.369 2.657 -26.266 1.00 67.94 128 VAL A O 1
ATOM 1047 N N . VAL A 1 129 ? 7.376 3.713 -24.567 1.00 55.75 129 VAL A N 1
ATOM 1048 C CA . VAL A 1 129 ? 8.054 4.742 -25.384 1.00 55.75 129 VAL A CA 1
ATOM 1049 C C . VAL A 1 129 ? 9.413 4.276 -25.958 1.00 55.75 129 VAL A C 1
ATOM 1051 O O . VAL A 1 129 ? 10.106 5.050 -26.612 1.00 55.75 129 VAL A O 1
ATOM 1054 N N . THR A 1 130 ? 9.795 3.011 -25.780 1.00 47.56 130 THR A N 1
ATOM 1055 C CA . THR A 1 130 ? 10.969 2.391 -26.440 1.00 47.56 130 THR A CA 1
ATOM 1056 C C . THR A 1 130 ? 10.593 1.656 -27.713 1.00 47.56 130 THR A C 1
ATOM 1058 O O . THR A 1 130 ? 11.308 1.832 -28.723 1.00 47.56 130 THR A O 1
#

Secondary structure (DSSP, 8-state):
------TTSSSSSGGGSS-----------PPP-HHHHHHHHHHHHHHHHHHHHHHHHHHT-SHHHHHHHHHHHHHHHHHHHH-TTS-HHHHHHHHHHHHHHHHHHHHHHHHHHHHHHHHHHHHHHHHH--

pLDDT: mean 80.79, std 18.86, range [35.34, 98.06]